Protein AF-A0A0C2C9P6-F1 (afdb_monomer_lite)

Foldseek 3Di:
DDDDDPDDPPDDPDDDDDDDKDFQEWEADPVVQWIWTWILPPQTKIFTARNVDRVRTDDIAPAHAEHNDRPWHKYWYWDQDPVRDIWIWIAYQQDDDDDRRQVHFRIAIFDDDPDPDPDDGRHFPADDPPDGRGHHDDPVVNVVD

Structure (mmCIF, N/CA/C/O backbone):
data_AF-A0A0C2C9P6-F1
#
_entry.id   AF-A0A0C2C9P6-F1
#
loop_
_atom_site.group_PDB
_atom_site.id
_atom_site.type_symbol
_atom_site.label_atom_id
_atom_site.label_alt_id
_atom_site.label_comp_id
_atom_site.label_asym_id
_atom_site.label_entity_id
_atom_site.label_seq_id
_atom_site.pdbx_PDB_ins_code
_atom_site.Cartn_x
_atom_site.Cartn_y
_atom_site.Cartn_z
_atom_site.occupancy
_atom_site.B_iso_or_equiv
_atom_site.auth_seq_id
_atom_site.auth_comp_id
_atom_site.auth_asym_id
_atom_site.auth_atom_id
_atom_site.pdbx_PDB_model_num
ATOM 1 N N . MET A 1 1 ? -4.631 11.640 -18.480 1.00 29.42 1 MET A N 1
ATOM 2 C CA . MET A 1 1 ? -4.920 12.678 -17.472 1.00 29.42 1 MET A CA 1
ATOM 3 C C . MET A 1 1 ? -3.783 12.638 -16.464 1.00 29.42 1 MET A C 1
ATOM 5 O O . MET A 1 1 ? -3.585 11.600 -15.850 1.00 29.42 1 MET A O 1
ATOM 9 N N . TYR A 1 2 ? -2.941 13.672 -16.423 1.00 30.27 2 TYR A N 1
ATOM 10 C CA . TYR A 1 2 ? -1.792 13.738 -15.516 1.00 30.27 2 TYR A CA 1
ATOM 11 C C . TYR A 1 2 ? -2.265 14.343 -14.193 1.00 30.27 2 TYR A C 1
ATOM 13 O O . TYR A 1 2 ? -2.716 15.485 -14.187 1.00 30.27 2 TYR A O 1
ATOM 21 N N . ALA A 1 3 ? -2.201 13.587 -13.098 1.00 37.06 3 ALA A N 1
ATOM 22 C CA . ALA A 1 3 ? -2.413 14.141 -11.767 1.00 37.06 3 ALA A CA 1
ATOM 23 C C . ALA A 1 3 ? -1.111 14.823 -11.319 1.00 37.06 3 ALA A C 1
ATOM 25 O O . ALA A 1 3 ? -0.087 14.166 -11.136 1.00 37.06 3 ALA A O 1
ATOM 26 N N . TYR A 1 4 ? -1.145 16.151 -11.216 1.00 34.56 4 TYR A N 1
ATOM 27 C CA . TYR A 1 4 ? -0.107 16.949 -10.571 1.00 34.56 4 TYR A CA 1
ATOM 28 C C . TYR A 1 4 ? -0.392 16.979 -9.069 1.00 34.56 4 TYR A C 1
ATOM 30 O O . TYR A 1 4 ? -1.418 17.511 -8.652 1.00 34.56 4 TYR A O 1
ATOM 38 N N . VAL A 1 5 ? 0.520 16.440 -8.262 1.00 45.22 5 VAL A N 1
ATOM 39 C CA . VAL A 1 5 ? 0.544 16.664 -6.812 1.00 45.22 5 VAL A CA 1
ATOM 40 C C . VAL A 1 5 ? 1.576 17.759 -6.553 1.00 45.22 5 VAL A C 1
ATOM 42 O O . VAL A 1 5 ? 2.770 17.569 -6.775 1.00 45.22 5 VAL A O 1
ATOM 45 N N . ALA A 1 6 ? 1.109 18.940 -6.154 1.00 36.53 6 ALA A N 1
ATOM 46 C CA . ALA A 1 6 ? 1.969 20.052 -5.775 1.00 36.53 6 ALA A CA 1
ATOM 47 C C . ALA A 1 6 ? 2.574 19.786 -4.387 1.00 36.53 6 ALA A C 1
ATOM 49 O O . ALA A 1 6 ? 1.834 19.580 -3.428 1.00 36.53 6 ALA A O 1
ATOM 50 N N . GLY A 1 7 ? 3.907 19.816 -4.272 1.00 38.25 7 GLY A N 1
ATOM 5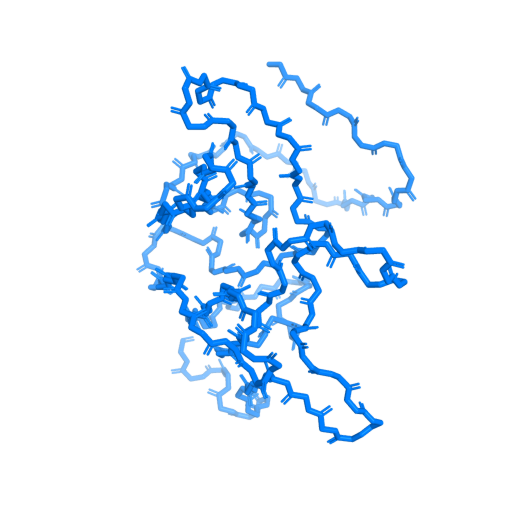1 C CA . GLY A 1 7 ? 4.575 19.987 -2.974 1.00 38.25 7 GLY A CA 1
ATOM 52 C C . GLY A 1 7 ? 5.742 19.059 -2.629 1.00 38.25 7 GLY A C 1
ATOM 53 O O . GLY A 1 7 ? 6.351 19.267 -1.585 1.00 38.25 7 GLY A O 1
ATOM 54 N N . ARG A 1 8 ? 6.116 18.079 -3.461 1.00 50.47 8 ARG A N 1
ATOM 55 C CA . ARG A 1 8 ? 7.363 17.314 -3.266 1.00 50.47 8 ARG A CA 1
ATOM 56 C C . ARG A 1 8 ? 8.334 17.544 -4.410 1.00 50.47 8 ARG A C 1
ATOM 58 O O . ARG A 1 8 ? 7.939 17.589 -5.571 1.00 50.47 8 ARG A O 1
ATOM 65 N N . ASN A 1 9 ? 9.611 17.711 -4.072 1.00 45.53 9 ASN A N 1
ATOM 66 C CA . ASN A 1 9 ? 10.696 17.857 -5.036 1.00 45.53 9 ASN A CA 1
ATOM 67 C C . ASN A 1 9 ? 10.997 16.488 -5.683 1.00 45.53 9 ASN A C 1
ATOM 69 O O . ASN A 1 9 ? 12.062 15.911 -5.485 1.00 45.53 9 ASN A O 1
ATOM 73 N N . ASP A 1 10 ? 10.034 15.954 -6.442 1.00 55.44 10 ASP A N 1
ATOM 74 C CA . ASP A 1 10 ? 10.075 14.663 -7.148 1.00 55.44 10 ASP A CA 1
ATOM 75 C C . ASP A 1 10 ? 10.927 14.743 -8.432 1.00 55.44 10 ASP A C 1
ATOM 77 O O . ASP A 1 10 ? 10.583 14.210 -9.497 1.00 55.44 10 ASP A O 1
ATOM 81 N N . SER A 1 11 ? 12.052 15.451 -8.338 1.00 59.16 11 SER A N 1
ATOM 82 C CA . SER A 1 11 ? 13.066 15.566 -9.376 1.00 59.16 11 SER A CA 1
ATOM 83 C C . SER A 1 11 ? 13.789 14.226 -9.506 1.00 59.16 11 SER A C 1
ATOM 85 O O . SER A 1 11 ? 14.809 13.971 -8.867 1.00 59.16 11 SER A O 1
ATOM 87 N N . CYS A 1 12 ? 13.255 13.345 -10.347 1.00 66.25 12 CYS A N 1
ATOM 88 C CA . CYS A 1 12 ? 13.989 12.176 -10.805 1.00 66.25 12 CYS A CA 1
ATOM 89 C C . CYS A 1 12 ? 14.900 12.603 -11.961 1.00 66.25 12 CYS A C 1
ATOM 91 O O . CYS A 1 12 ? 14.412 13.090 -12.978 1.00 66.25 12 CYS A O 1
ATOM 93 N N . THR A 1 13 ? 16.211 12.409 -11.815 1.00 77.94 13 THR A N 1
ATOM 94 C CA . THR A 1 13 ? 17.188 12.665 -12.888 1.00 77.94 13 THR A CA 1
ATOM 95 C C . THR A 1 13 ? 17.075 11.657 -14.036 1.00 77.94 13 THR A C 1
ATOM 97 O O . THR A 1 13 ? 17.586 11.906 -15.126 1.00 77.94 13 THR A O 1
ATOM 100 N N . ALA A 1 14 ? 16.393 10.529 -13.816 1.00 78.19 14 ALA A N 1
ATOM 101 C CA . ALA A 1 14 ? 16.131 9.530 -14.841 1.00 78.19 14 ALA A CA 1
ATOM 102 C C . ALA A 1 14 ? 14.945 9.930 -15.734 1.00 78.19 14 ALA A C 1
ATOM 104 O O . ALA A 1 14 ? 13.891 10.366 -15.259 1.00 78.19 14 ALA A O 1
ATOM 105 N N . ILE A 1 15 ? 15.100 9.715 -17.042 1.00 84.19 15 ILE A N 1
ATOM 106 C CA . ILE A 1 15 ? 14.040 9.933 -18.030 1.00 84.19 15 ILE A CA 1
ATOM 107 C C . ILE A 1 15 ? 12.917 8.916 -17.791 1.00 84.19 15 ILE A C 1
ATOM 109 O O . ILE A 1 15 ? 13.151 7.711 -17.687 1.00 84.19 15 ILE A O 1
ATOM 113 N N . ARG A 1 16 ? 11.674 9.401 -17.702 1.00 84.75 16 ARG A N 1
ATOM 114 C CA . ARG A 1 16 ? 10.493 8.547 -17.530 1.00 84.75 16 ARG A CA 1
ATOM 115 C C . ARG A 1 16 ? 10.048 7.992 -18.881 1.00 84.75 16 ARG A C 1
ATOM 117 O O . ARG A 1 16 ? 9.886 8.740 -19.842 1.00 84.75 16 ARG A O 1
ATOM 124 N N . HIS A 1 17 ? 9.767 6.696 -18.919 1.00 88.38 17 HIS A N 1
ATOM 125 C CA . HIS A 1 17 ? 9.186 6.018 -20.077 1.00 88.38 17 HIS A CA 1
ATOM 126 C C . HIS A 1 17 ? 7.762 5.558 -19.763 1.00 88.38 17 HIS A C 1
ATOM 128 O O . HIS A 1 17 ? 7.409 5.355 -18.601 1.00 88.38 17 HIS A O 1
ATOM 134 N N . LYS A 1 18 ? 6.931 5.391 -20.799 1.00 92.12 18 LYS A N 1
ATOM 135 C CA . LYS A 1 18 ? 5.613 4.766 -20.636 1.00 92.12 18 LYS A CA 1
ATOM 136 C C . LYS A 1 18 ? 5.811 3.308 -20.231 1.00 92.12 18 LYS A C 1
ATOM 138 O O . LYS A 1 18 ? 6.510 2.569 -20.917 1.00 92.12 18 LYS A O 1
ATOM 143 N N . THR A 1 19 ? 5.176 2.912 -19.140 1.00 92.12 19 THR A N 1
ATOM 144 C CA . THR A 1 19 ? 5.196 1.546 -18.619 1.00 92.12 19 THR A CA 1
ATOM 145 C C . THR A 1 19 ? 3.780 1.110 -18.266 1.00 92.12 19 THR A C 1
ATOM 147 O O . THR A 1 19 ? 2.894 1.940 -18.048 1.00 92.12 19 THR A O 1
ATOM 150 N N . ASN A 1 20 ? 3.557 -0.202 -18.241 1.00 95.06 20 ASN A N 1
ATOM 151 C CA . ASN A 1 20 ? 2.257 -0.761 -17.899 1.00 95.06 20 ASN A CA 1
ATOM 152 C C . ASN A 1 20 ? 1.961 -0.595 -16.404 1.00 95.06 20 ASN A C 1
ATOM 154 O O . ASN A 1 20 ? 2.851 -0.716 -15.558 1.00 95.06 20 ASN A O 1
ATOM 158 N N . SER A 1 21 ? 0.685 -0.367 -16.095 1.00 95.19 21 SER A N 1
ATOM 159 C CA . SER A 1 21 ? 0.168 -0.460 -14.733 1.00 95.19 21 SER A CA 1
ATOM 160 C C . SER A 1 21 ? -0.317 -1.872 -14.471 1.00 95.19 21 SER A C 1
ATOM 162 O O . SER A 1 21 ? -1.238 -2.342 -15.137 1.00 95.19 21 SER A O 1
ATOM 164 N N . HIS A 1 22 ? 0.290 -2.539 -13.499 1.00 97.38 22 HIS A N 1
ATOM 165 C CA . HIS A 1 22 ? -0.187 -3.819 -13.002 1.00 97.38 22 HIS A CA 1
ATOM 166 C C . HIS A 1 22 ? -0.964 -3.567 -11.713 1.00 97.38 22 HIS A C 1
ATOM 168 O O . HIS A 1 22 ? -0.426 -2.960 -10.786 1.00 97.38 22 HIS A O 1
ATOM 174 N N . ALA A 1 23 ? -2.219 -4.015 -11.650 1.00 96.62 23 ALA A N 1
ATOM 175 C CA . ALA A 1 23 ? -2.946 -4.096 -10.388 1.00 96.62 23 ALA A CA 1
ATOM 176 C C . ALA A 1 23 ? -2.272 -5.171 -9.529 1.00 96.62 23 ALA A C 1
ATOM 178 O O . ALA A 1 23 ? -2.146 -6.319 -9.951 1.00 96.62 23 ALA A O 1
ATOM 179 N N . LYS A 1 24 ? -1.774 -4.777 -8.359 1.00 97.81 24 LYS A N 1
ATOM 180 C CA . LYS A 1 24 ? -0.988 -5.648 -7.476 1.00 97.81 24 LYS A CA 1
ATOM 181 C C . LYS A 1 24 ? -1.805 -6.128 -6.289 1.00 97.81 24 LYS A C 1
ATOM 183 O O . LYS A 1 24 ? -1.571 -7.228 -5.809 1.00 9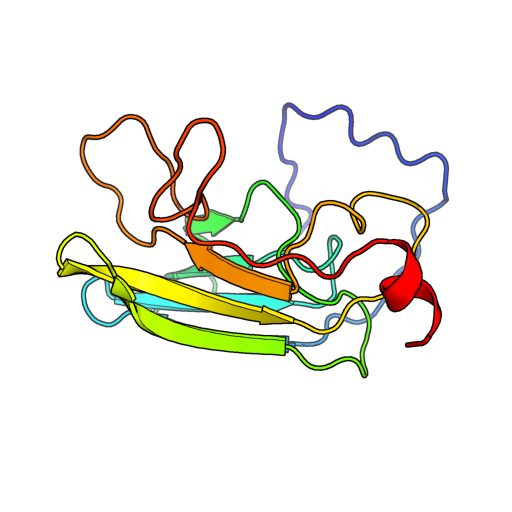7.81 24 LYS A O 1
ATOM 188 N N . ALA A 1 25 ? -2.739 -5.305 -5.820 1.00 97.56 25 ALA A N 1
ATOM 189 C CA . ALA A 1 25 ? -3.614 -5.649 -4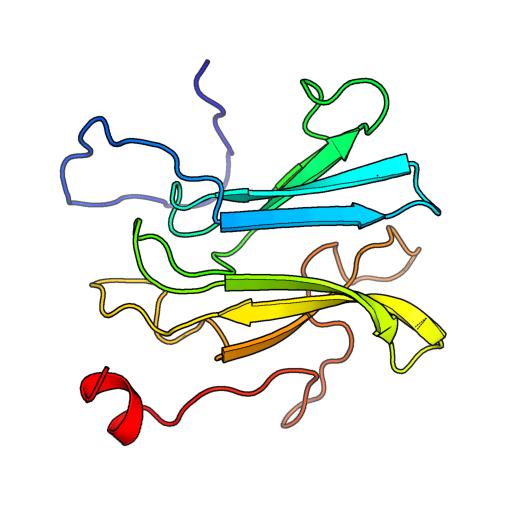.716 1.00 97.56 25 ALA A CA 1
ATOM 190 C C . ALA A 1 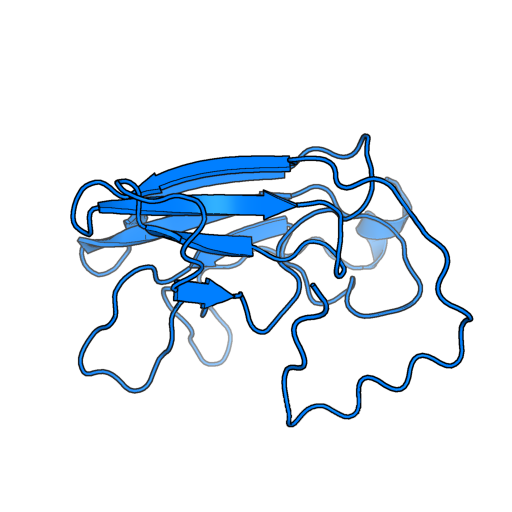25 ? -4.914 -4.836 -4.784 1.00 97.56 25 ALA A C 1
ATOM 192 O O . ALA A 1 25 ? -4.902 -3.670 -5.190 1.00 97.56 25 ALA A O 1
ATOM 193 N N . LEU A 1 26 ? -6.020 -5.465 -4.391 1.00 97.50 26 LEU A N 1
ATOM 194 C CA . LEU A 1 26 ? -7.352 -4.870 -4.326 1.00 97.50 26 LEU A CA 1
ATOM 195 C C . LEU A 1 26 ? -8.039 -5.345 -3.045 1.00 97.50 26 LEU A C 1
ATOM 197 O O . LEU A 1 26 ? -8.032 -6.540 -2.757 1.00 97.50 26 LEU A O 1
ATOM 201 N N . ALA A 1 27 ? -8.649 -4.427 -2.303 1.00 97.50 27 ALA A N 1
ATOM 202 C CA . ALA A 1 27 ? -9.480 -4.753 -1.147 1.00 97.50 27 ALA A CA 1
ATOM 203 C C . ALA A 1 27 ? -10.673 -3.802 -1.049 1.00 97.50 27 ALA A C 1
ATOM 205 O O . ALA A 1 27 ? -10.623 -2.669 -1.521 1.00 97.50 27 ALA A O 1
ATOM 206 N N . VAL A 1 28 ? -11.748 -4.267 -0.420 1.00 96.56 28 VAL A N 1
ATOM 207 C CA . VAL A 1 28 ? -12.933 -3.453 -0.137 1.00 96.56 28 VAL A CA 1
ATOM 208 C C . VAL A 1 28 ? -12.911 -3.071 1.335 1.00 96.56 28 VAL A C 1
ATOM 210 O O . VAL A 1 28 ? -12.785 -3.944 2.193 1.00 96.56 28 VAL A O 1
ATOM 213 N N . TYR A 1 29 ? -13.047 -1.777 1.614 1.00 94.19 29 TYR A N 1
ATOM 214 C CA . TYR A 1 29 ? -13.359 -1.275 2.943 1.00 94.19 29 TYR A CA 1
ATOM 215 C C . TYR A 1 29 ? -14.834 -0.867 2.971 1.00 94.19 29 TYR A C 1
ATOM 217 O O . TYR A 1 29 ? -15.234 0.204 2.516 1.00 94.19 29 TYR A O 1
ATOM 225 N N . ASP A 1 30 ? -15.656 -1.790 3.454 1.00 86.81 30 ASP A N 1
ATOM 226 C CA . ASP A 1 30 ? -17.114 -1.720 3.426 1.00 86.81 30 ASP A CA 1
ATOM 227 C C . ASP A 1 30 ? -17.675 -0.592 4.300 1.00 86.81 30 ASP A C 1
ATOM 229 O O . ASP A 1 30 ? -18.568 0.130 3.856 1.00 86.81 30 ASP A O 1
ATOM 233 N N . LYS A 1 31 ? -17.113 -0.375 5.498 1.00 85.31 31 LYS A N 1
ATOM 234 C CA . LYS A 1 31 ? -17.622 0.636 6.442 1.00 85.31 31 LYS A CA 1
ATOM 235 C C . LYS A 1 31 ? -17.605 2.065 5.893 1.00 85.31 31 LYS A C 1
ATOM 237 O O . LYS A 1 31 ? -18.421 2.872 6.326 1.00 85.31 31 LYS A O 1
ATOM 242 N N . SER A 1 32 ? -16.707 2.384 4.961 1.00 84.88 32 SER A N 1
ATOM 243 C CA . SER A 1 32 ? -16.612 3.707 4.324 1.00 84.88 32 SER A CA 1
ATOM 244 C C . SER A 1 32 ? -16.988 3.702 2.838 1.00 84.88 32 SER A C 1
ATOM 246 O O . SER A 1 32 ? -16.857 4.731 2.179 1.00 84.88 32 SER A O 1
ATOM 248 N N . SER A 1 33 ? -17.469 2.574 2.295 1.00 92.00 33 SER A N 1
ATOM 249 C CA . SER A 1 33 ? -17.749 2.410 0.857 1.00 92.00 33 SER A CA 1
ATOM 250 C C . SER A 1 33 ? -16.546 2.761 -0.031 1.00 92.00 33 SER A C 1
ATOM 252 O O . SER A 1 33 ? -16.677 3.450 -1.048 1.00 92.00 33 SER A O 1
ATOM 254 N N . GLN A 1 34 ? -15.360 2.280 0.353 1.00 94.81 34 GLN A N 1
ATOM 255 C CA . GLN A 1 34 ? -14.106 2.543 -0.350 1.00 94.81 34 GLN A CA 1
ATOM 256 C C . GLN A 1 34 ? -13.524 1.283 -0.997 1.00 94.81 34 GLN A C 1
ATOM 258 O O . GLN A 1 34 ? -13.510 0.194 -0.420 1.00 94.81 34 GLN A O 1
ATOM 263 N N . LEU A 1 35 ? -12.991 1.454 -2.205 1.00 96.94 35 LEU A N 1
ATOM 264 C CA . LEU A 1 35 ? -12.120 0.495 -2.874 1.00 96.94 35 LEU A CA 1
ATOM 265 C C . LEU A 1 35 ? -10.664 0.894 -2.628 1.00 96.94 35 LEU A C 1
ATOM 267 O O . LEU A 1 35 ? -10.264 2.017 -2.928 1.00 96.94 35 LEU A O 1
ATOM 271 N N . ILE A 1 36 ? -9.865 -0.043 -2.135 1.00 97.56 36 ILE A N 1
ATOM 272 C CA . ILE A 1 36 ? -8.420 0.099 -1.979 1.00 97.56 36 ILE A CA 1
ATOM 273 C C . ILE A 1 36 ? -7.762 -0.521 -3.209 1.00 97.56 36 ILE A C 1
ATOM 275 O O . ILE A 1 36 ? -7.912 -1.716 -3.455 1.00 97.56 36 ILE A O 1
ATOM 279 N N . GLU A 1 37 ? -7.026 0.280 -3.975 1.00 97.50 37 GLU A N 1
ATOM 280 C CA . GLU A 1 37 ? -6.293 -0.152 -5.168 1.00 97.50 37 GLU A CA 1
ATOM 281 C C . GLU A 1 37 ? -4.804 0.132 -5.006 1.00 97.50 37 GLU A C 1
ATOM 283 O O . GLU A 1 37 ? -4.418 1.282 -4.827 1.00 97.50 37 GLU A O 1
ATOM 288 N N . CYS A 1 38 ? -3.958 -0.885 -5.167 1.00 97.62 38 CYS A N 1
ATOM 289 C CA . CYS A 1 38 ? -2.510 -0.719 -5.232 1.00 97.62 38 CYS A CA 1
ATOM 290 C C . CYS A 1 38 ? -1.970 -1.165 -6.594 1.00 97.62 38 CYS A C 1
ATOM 292 O O . CYS A 1 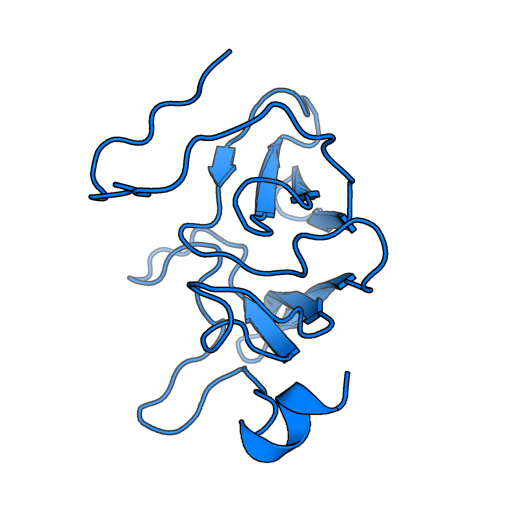38 ? -2.305 -2.245 -7.093 1.00 97.62 38 CYS A O 1
ATOM 294 N N . THR A 1 39 ? -1.101 -0.347 -7.191 1.00 96.94 39 THR A N 1
ATOM 295 C CA . THR A 1 39 ? -0.577 -0.574 -8.550 1.00 96.94 39 THR A CA 1
ATOM 296 C C . THR A 1 39 ? 0.942 -0.556 -8.587 1.00 96.94 39 THR A C 1
ATOM 298 O O . TH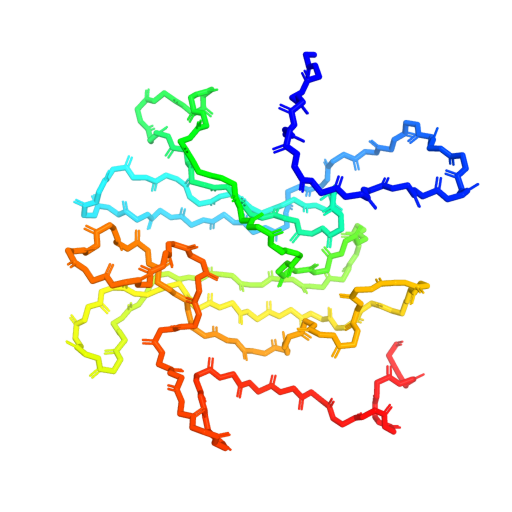R A 1 39 ? 1.557 0.131 -7.781 1.00 96.94 39 THR A O 1
ATOM 301 N N . SER A 1 40 ? 1.549 -1.215 -9.576 1.00 94.56 40 SER A N 1
ATOM 302 C CA . SER A 1 40 ? 3.006 -1.207 -9.776 1.00 94.56 40 SER A CA 1
ATOM 303 C C . SER A 1 40 ? 3.577 0.172 -10.144 1.00 94.56 40 SER A C 1
ATOM 305 O O . SER A 1 40 ? 4.762 0.438 -9.936 1.00 94.56 40 SER A O 1
ATOM 307 N N . LEU A 1 41 ? 2.760 1.073 -10.702 1.00 91.88 41 LEU A N 1
ATOM 308 C CA . LEU A 1 41 ? 3.198 2.422 -11.057 1.00 91.88 41 LEU A CA 1
ATOM 309 C C . LEU A 1 41 ? 3.440 3.296 -9.827 1.00 91.88 41 LEU A C 1
ATOM 311 O O . LEU A 1 41 ? 3.011 3.003 -8.712 1.00 91.88 41 LEU A O 1
ATOM 315 N N . PHE A 1 42 ? 4.150 4.401 -10.060 1.00 88.69 42 PHE A N 1
ATOM 316 C CA . PHE A 1 42 ? 4.470 5.393 -9.031 1.00 88.69 42 PHE A CA 1
ATOM 317 C C . PHE A 1 42 ? 5.144 4.772 -7.807 1.00 88.69 42 PHE A C 1
ATOM 319 O O . PHE A 1 42 ? 4.885 5.165 -6.678 1.00 88.69 42 PHE A O 1
ATOM 326 N N . GLN A 1 43 ? 6.040 3.812 -8.065 1.00 89.50 43 GLN A N 1
ATOM 327 C CA . GLN A 1 43 ? 6.814 3.091 -7.056 1.00 89.50 43 GLN A CA 1
ATOM 328 C C . GLN A 1 43 ? 5.990 2.146 -6.168 1.00 89.50 43 GLN A C 1
ATOM 330 O O . GLN A 1 43 ? 6.532 1.710 -5.160 1.00 89.50 43 GLN A O 1
ATOM 335 N N . GLY A 1 44 ? 4.758 1.779 -6.543 1.00 93.38 44 GLY A N 1
ATOM 336 C CA . GLY A 1 44 ? 3.932 0.879 -5.734 1.00 93.38 44 GLY A CA 1
ATOM 337 C C . GLY A 1 44 ? 2.943 1.607 -4.826 1.00 93.38 44 GLY A C 1
ATOM 338 O O . GLY A 1 44 ? 2.811 1.246 -3.657 1.00 93.38 44 GLY A O 1
ATOM 339 N N . ARG A 1 45 ? 2.314 2.686 -5.311 1.00 94.12 45 ARG A N 1
ATOM 340 C CA . ARG A 1 45 ? 1.348 3.476 -4.526 1.00 94.12 45 ARG A CA 1
ATOM 341 C C . ARG A 1 45 ? -0.028 2.826 -4.474 1.00 94.12 45 ARG A C 1
ATOM 343 O O . ARG A 1 45 ? -0.443 2.145 -5.420 1.00 94.12 45 ARG A O 1
ATOM 350 N N . CYS A 1 46 ? -0.733 3.114 -3.384 1.00 96.31 46 CYS A N 1
ATOM 351 C CA . CYS A 1 46 ? -2.115 2.715 -3.165 1.00 96.31 46 CYS A CA 1
ATOM 352 C C . CYS A 1 46 ? -3.053 3.924 -3.196 1.00 96.31 46 CYS A C 1
ATOM 354 O O . CYS A 1 46 ? -2.641 5.061 -2.972 1.00 96.31 46 CYS A O 1
ATOM 356 N N . ARG A 1 47 ? -4.325 3.680 -3.501 1.00 96.25 47 ARG A N 1
ATOM 357 C CA . ARG A 1 47 ? -5.378 4.687 -3.614 1.00 96.25 47 ARG A CA 1
ATOM 358 C C . ARG A 1 47 ? -6.642 4.199 -2.930 1.00 96.25 47 ARG A C 1
ATOM 360 O O . ARG A 1 47 ? -6.999 3.031 -3.073 1.00 96.25 47 ARG A O 1
ATOM 367 N N . LEU A 1 48 ? -7.325 5.109 -2.245 1.00 95.88 48 LEU A N 1
ATOM 368 C CA . LEU A 1 48 ? -8.722 4.948 -1.865 1.00 95.88 48 LEU A CA 1
ATOM 369 C C . LEU A 1 48 ? -9.584 5.559 -2.964 1.00 95.88 48 LEU A C 1
ATOM 371 O O . LEU A 1 48 ? -9.399 6.714 -3.356 1.00 95.88 48 LEU A O 1
ATOM 375 N N . ARG A 1 49 ? -10.517 4.766 -3.473 1.00 95.69 49 ARG A N 1
ATOM 376 C CA . ARG A 1 49 ? -11.491 5.154 -4.490 1.00 95.69 49 ARG A CA 1
ATOM 377 C C . ARG A 1 49 ? -12.890 4.995 -3.935 1.00 95.69 49 ARG A C 1
ATOM 379 O O . ARG A 1 49 ? -13.128 4.131 -3.093 1.00 95.69 49 ARG A O 1
ATOM 386 N N . ASN A 1 50 ? -13.827 5.771 -4.456 1.00 94.12 50 ASN A N 1
ATOM 387 C CA . ASN A 1 50 ? -15.234 5.554 -4.158 1.00 94.12 50 ASN A CA 1
ATOM 388 C C . ASN A 1 50 ? -15.688 4.202 -4.745 1.00 94.12 50 ASN A C 1
ATOM 390 O O . ASN A 1 50 ? -15.506 3.949 -5.936 1.00 94.12 50 ASN A O 1
ATOM 394 N N . LEU A 1 51 ? -16.284 3.324 -3.935 1.00 95.00 51 LEU A N 1
ATOM 395 C CA . LEU A 1 51 ? -16.721 1.999 -4.393 1.00 95.00 51 LEU A CA 1
ATOM 396 C C . LEU A 1 51 ? -17.904 2.069 -5.376 1.00 95.00 51 LEU A C 1
ATOM 398 O O . LEU A 1 51 ? -18.033 1.212 -6.247 1.00 95.00 51 LEU A O 1
ATOM 402 N N . HIS A 1 52 ? -18.745 3.101 -5.276 1.00 95.69 52 HIS A N 1
ATOM 403 C CA . HIS A 1 52 ? -19.870 3.342 -6.185 1.00 95.69 52 HIS A CA 1
ATOM 404 C C . HIS A 1 52 ? -19.459 4.076 -7.467 1.00 95.69 52 HIS A C 1
ATOM 406 O O . HIS A 1 52 ? -20.175 4.022 -8.466 1.00 95.69 52 HIS A O 1
ATOM 412 N N . ASN A 1 53 ? -18.306 4.746 -7.461 1.00 95.75 53 ASN A N 1
ATOM 413 C CA . ASN A 1 53 ? -17.724 5.381 -8.636 1.00 95.75 53 ASN A CA 1
ATOM 414 C C . ASN A 1 53 ? -16.200 5.232 -8.612 1.00 95.75 53 ASN A C 1
ATOM 416 O O . ASN A 1 53 ? -15.482 6.137 -8.201 1.00 95.75 53 ASN A O 1
ATOM 420 N N . ILE A 1 54 ? -15.693 4.102 -9.105 1.00 95.12 54 ILE A N 1
ATOM 421 C CA . ILE A 1 54 ? -14.259 3.769 -9.033 1.00 95.12 54 ILE A CA 1
ATOM 422 C C . ILE A 1 54 ? -13.350 4.735 -9.812 1.00 95.12 54 ILE A C 1
ATOM 424 O O . ILE A 1 54 ? -12.129 4.689 -9.662 1.00 95.12 54 ILE A O 1
ATOM 428 N N . SER A 1 55 ? -13.920 5.605 -10.652 1.00 96.12 55 SER A N 1
ATOM 429 C CA . SER A 1 55 ? -13.163 6.663 -11.331 1.00 96.12 55 SER A CA 1
ATOM 430 C C . SER A 1 55 ? -12.814 7.829 -10.400 1.00 96.12 55 SER A C 1
ATOM 432 O O . SER A 1 55 ? -11.867 8.559 -10.685 1.00 96.12 55 SER A O 1
ATOM 434 N N . ASP A 1 56 ? -13.534 7.980 -9.288 1.00 95.00 56 ASP A N 1
ATOM 435 C CA . ASP A 1 56 ? -13.282 8.977 -8.250 1.00 95.00 56 ASP A CA 1
ATOM 436 C C . ASP A 1 56 ? -12.180 8.490 -7.294 1.00 95.00 56 ASP A C 1
ATOM 438 O O . ASP A 1 56 ? -12.373 7.554 -6.510 1.00 95.00 56 ASP A O 1
ATOM 442 N N . VAL A 1 57 ? -10.996 9.102 -7.398 1.00 93.56 57 VAL A N 1
ATOM 443 C CA . VAL A 1 57 ? -9.863 8.868 -6.493 1.00 93.56 57 VAL A CA 1
ATOM 444 C C . VAL A 1 57 ? -9.957 9.867 -5.351 1.00 93.56 57 VAL A C 1
ATOM 446 O O . VAL A 1 57 ? -9.795 11.065 -5.565 1.00 93.56 57 VAL A O 1
ATOM 449 N N . GLN A 1 58 ? -10.160 9.363 -4.139 1.00 92.06 58 GLN A N 1
ATOM 450 C CA . GLN A 1 58 ? -10.341 10.191 -2.951 1.00 92.06 58 GLN A CA 1
ATOM 451 C C . GLN A 1 58 ? -9.002 10.517 -2.289 1.00 92.06 58 GLN A C 1
ATOM 453 O O . GLN A 1 58 ? -8.731 11.668 -1.963 1.00 92.06 58 GLN A O 1
ATOM 458 N N . ILE A 1 59 ? -8.154 9.499 -2.103 1.00 93.25 59 ILE A N 1
ATOM 459 C CA . ILE A 1 59 ? -6.863 9.621 -1.412 1.00 93.25 59 ILE A CA 1
ATOM 460 C C . ILE A 1 59 ? -5.825 8.771 -2.142 1.00 93.25 59 ILE A C 1
ATOM 462 O O . ILE A 1 59 ? -6.105 7.639 -2.529 1.00 93.25 59 ILE A O 1
ATOM 466 N N . GLU A 1 60 ? -4.613 9.296 -2.307 1.00 93.50 60 GLU A N 1
ATOM 467 C CA . GLU A 1 60 ? -3.442 8.540 -2.760 1.00 93.50 60 GLU A CA 1
ATOM 468 C C . GLU A 1 60 ? -2.423 8.461 -1.621 1.00 93.50 60 GLU A C 1
ATOM 470 O O . GLU A 1 60 ? -2.192 9.450 -0.922 1.00 93.50 60 GLU A O 1
ATOM 475 N N . SER A 1 61 ? -1.810 7.290 -1.434 1.00 92.69 61 SER A N 1
ATOM 476 C CA . SER A 1 61 ? -0.784 7.101 -0.415 1.00 92.69 61 SER A CA 1
ATOM 477 C C . SER A 1 61 ? 0.367 8.082 -0.647 1.00 92.69 61 SER A C 1
ATOM 479 O O . SER A 1 61 ? 0.831 8.207 -1.784 1.00 92.69 61 SER A O 1
ATOM 481 N N . PRO A 1 62 ? 0.854 8.790 0.390 1.00 87.50 62 PRO A N 1
ATOM 482 C CA . PRO A 1 62 ? 1.924 9.772 0.231 1.00 87.50 62 PRO A CA 1
ATOM 483 C C . PRO A 1 62 ? 3.267 9.109 -0.083 1.00 87.50 62 PRO A C 1
ATOM 485 O O . PRO A 1 62 ? 4.089 9.717 -0.772 1.00 87.50 62 PRO A O 1
ATOM 488 N N . GLU A 1 63 ? 3.452 7.861 0.351 1.00 88.38 63 GLU A N 1
ATOM 489 C CA . GLU A 1 63 ? 4.641 7.048 0.116 1.00 88.38 63 GLU A CA 1
ATOM 490 C C . GLU A 1 63 ? 4.336 5.774 -0.692 1.00 88.38 63 GLU A C 1
ATOM 492 O O . GLU A 1 63 ? 3.181 5.329 -0.761 1.00 88.38 63 GLU A O 1
ATOM 497 N N . PRO A 1 64 ? 5.366 5.181 -1.321 1.00 91.06 64 PRO A N 1
ATOM 498 C CA . PRO A 1 64 ? 5.331 3.816 -1.838 1.00 91.06 64 PRO A CA 1
ATOM 499 C C . PRO A 1 64 ? 4.956 2.796 -0.758 1.00 91.06 64 PRO A C 1
ATOM 501 O O . PRO A 1 64 ? 5.449 2.879 0.361 1.00 91.06 64 PRO A O 1
ATOM 504 N N . MET A 1 65 ? 4.127 1.810 -1.101 1.00 92.38 65 MET A N 1
ATOM 505 C CA . MET A 1 65 ? 3.626 0.826 -0.131 1.00 92.38 65 MET A CA 1
ATOM 506 C C . MET A 1 65 ? 3.897 -0.624 -0.520 1.00 92.38 65 MET A C 1
ATOM 508 O O . MET A 1 65 ? 3.971 -1.489 0.347 1.00 92.38 65 MET A O 1
ATOM 512 N N . ILE A 1 66 ? 4.011 -0.907 -1.816 1.00 95.19 66 ILE A N 1
ATOM 513 C CA . ILE A 1 66 ? 4.111 -2.274 -2.331 1.00 95.19 66 ILE A CA 1
ATOM 514 C C . ILE A 1 66 ? 5.172 -2.403 -3.429 1.00 95.19 66 ILE A C 1
ATOM 516 O O . ILE A 1 66 ? 5.728 -1.420 -3.919 1.00 95.19 66 ILE A O 1
ATOM 520 N N . ALA A 1 67 ? 5.433 -3.638 -3.848 1.00 94.38 67 ALA A N 1
ATOM 521 C CA . ALA A 1 67 ? 6.297 -3.962 -4.969 1.00 94.38 67 ALA A CA 1
ATOM 522 C C . ALA A 1 67 ? 5.832 -3.279 -6.266 1.00 94.38 67 ALA A C 1
ATOM 524 O O . ALA A 1 67 ? 4.655 -3.312 -6.634 1.00 94.38 67 ALA A O 1
ATOM 525 N N . ASN A 1 68 ? 6.785 -2.691 -6.988 1.00 92.50 68 ASN A N 1
ATOM 526 C CA . ASN A 1 68 ? 6.525 -1.846 -8.156 1.00 92.50 68 ASN A CA 1
ATOM 527 C C . ASN A 1 68 ? 6.825 -2.516 -9.507 1.00 92.50 68 ASN A C 1
ATOM 529 O O . ASN A 1 68 ? 6.834 -1.847 -10.541 1.00 92.50 68 ASN A O 1
ATOM 533 N N . ASP A 1 69 ? 7.146 -3.802 -9.506 1.00 92.25 69 ASP A N 1
ATOM 534 C CA . ASP A 1 69 ? 7.350 -4.587 -10.717 1.00 92.25 69 ASP A CA 1
ATOM 535 C C . ASP A 1 69 ? 6.072 -5.364 -11.077 1.00 92.25 69 ASP A C 1
ATOM 537 O O . ASP A 1 69 ? 5.052 -5.285 -10.386 1.00 92.25 69 ASP A O 1
ATOM 541 N N . ALA A 1 70 ? 6.107 -6.129 -12.165 1.00 94.12 70 ALA A N 1
ATOM 542 C CA . ALA A 1 70 ? 4.980 -6.972 -12.547 1.00 94.12 70 ALA A CA 1
ATOM 543 C C . ALA A 1 70 ? 4.870 -8.237 -11.672 1.00 94.12 70 ALA A C 1
ATOM 545 O O . ALA A 1 70 ? 3.774 -8.570 -11.223 1.00 94.12 70 ALA A O 1
ATOM 546 N N . GLY A 1 71 ? 5.990 -8.918 -11.400 1.00 94.06 71 GLY A N 1
ATOM 547 C CA . GLY A 1 71 ? 5.998 -10.296 -10.891 1.00 94.06 71 GLY A CA 1
ATOM 548 C C . GLY A 1 71 ? 6.050 -10.470 -9.371 1.00 94.06 71 GLY A C 1
ATOM 549 O O . GLY A 1 71 ? 5.594 -11.495 -8.875 1.00 94.06 71 GLY A O 1
ATOM 550 N N . SER A 1 72 ? 6.565 -9.500 -8.616 1.00 95.06 72 SER A N 1
ATOM 551 C CA . SER A 1 72 ? 6.754 -9.657 -7.171 1.00 95.06 72 SER A CA 1
ATOM 552 C C . SER A 1 72 ? 5.429 -9.595 -6.417 1.00 95.06 72 SER A C 1
ATOM 554 O O . SER A 1 72 ? 4.557 -8.790 -6.739 1.00 95.06 72 SER A O 1
ATOM 556 N N . SER A 1 73 ? 5.249 -10.435 -5.402 1.00 96.06 73 SER A N 1
ATOM 557 C CA . SER A 1 73 ? 3.952 -10.551 -4.730 1.00 96.06 73 SER A CA 1
ATOM 558 C C . SER A 1 73 ? 3.640 -9.352 -3.826 1.00 96.06 73 SER A C 1
ATOM 560 O O . SER A 1 73 ? 4.536 -8.770 -3.205 1.00 96.06 73 SER A O 1
ATOM 562 N N . ALA A 1 74 ? 2.354 -9.011 -3.745 1.00 97.38 74 ALA A N 1
ATOM 563 C CA . ALA A 1 74 ? 1.791 -8.078 -2.779 1.00 97.38 74 ALA A CA 1
ATOM 564 C C . ALA A 1 74 ? 0.424 -8.605 -2.325 1.00 97.38 74 ALA A C 1
ATOM 566 O O . ALA A 1 74 ? -0.334 -9.152 -3.124 1.00 97.38 74 ALA A O 1
ATOM 567 N N . VAL A 1 75 ? 0.122 -8.451 -1.042 1.00 98.06 75 VAL A N 1
ATOM 568 C CA . VAL A 1 75 ? -1.125 -8.891 -0.417 1.00 98.06 75 VAL A CA 1
ATOM 569 C C . VAL A 1 75 ? -1.649 -7.744 0.426 1.00 98.06 75 VAL A C 1
ATOM 571 O O . VAL A 1 75 ? -0.896 -7.148 1.196 1.00 98.06 75 VAL A O 1
ATOM 574 N N . VAL A 1 76 ? -2.939 -7.443 0.293 1.00 98.06 76 VAL A N 1
ATOM 575 C CA . VAL A 1 76 ? -3.614 -6.472 1.154 1.00 98.06 76 VAL A CA 1
ATOM 576 C C . VAL A 1 76 ? -4.949 -7.022 1.625 1.00 98.06 76 VAL A C 1
ATOM 578 O O . VAL A 1 76 ? -5.641 -7.702 0.869 1.00 98.06 76 VAL A O 1
ATOM 581 N N . PHE A 1 77 ? -5.316 -6.729 2.868 1.00 97.62 77 PHE A N 1
ATOM 582 C CA . PHE A 1 77 ? -6.646 -7.022 3.392 1.00 97.62 77 PHE A CA 1
ATOM 583 C C . PHE A 1 77 ? -7.021 -6.045 4.505 1.00 97.62 77 PHE A C 1
ATOM 585 O O . PHE A 1 77 ? -6.158 -5.488 5.185 1.00 97.62 77 PHE A O 1
ATOM 592 N N . VAL A 1 78 ? -8.324 -5.846 4.690 1.00 97.00 78 VAL A N 1
ATOM 593 C CA . VAL A 1 78 ? -8.864 -5.040 5.787 1.00 97.00 78 VAL A CA 1
ATOM 594 C C . VAL A 1 78 ? -9.118 -5.951 6.982 1.00 97.00 78 VAL A C 1
ATOM 596 O O . VAL A 1 78 ? -9.727 -7.011 6.843 1.00 97.00 78 VAL A O 1
ATOM 599 N N . GLY A 1 79 ? -8.648 -5.546 8.157 1.00 95.19 79 GLY A N 1
ATOM 600 C CA . GLY A 1 79 ? -8.844 -6.283 9.402 1.00 95.19 79 GLY A CA 1
ATOM 601 C C . GLY A 1 79 ? -8.945 -5.352 10.603 1.00 95.19 79 GLY A C 1
ATOM 602 O O . GLY A 1 79 ? -8.828 -4.136 10.471 1.00 95.19 79 GLY A O 1
ATOM 603 N N . MET A 1 80 ? -9.180 -5.917 11.787 1.00 94.19 80 MET A N 1
ATOM 604 C CA . MET A 1 80 ? -9.245 -5.132 13.021 1.00 94.19 80 MET A CA 1
ATOM 605 C C . MET A 1 80 ? -7.847 -4.870 13.573 1.00 94.19 80 MET A C 1
ATOM 607 O O . MET A 1 80 ? -7.104 -5.814 13.826 1.00 94.19 80 MET A O 1
ATOM 611 N N . GLY A 1 81 ? -7.513 -3.595 13.768 1.00 90.88 81 GLY A N 1
ATOM 612 C CA . GLY A 1 81 ? -6.229 -3.155 14.299 1.00 90.88 81 GLY A CA 1
ATOM 613 C C . GLY A 1 81 ? -6.173 -3.092 15.832 1.00 90.88 81 GLY A C 1
ATOM 614 O O . GLY A 1 81 ? -7.159 -3.386 16.516 1.00 90.88 81 GLY A O 1
ATOM 615 N N . PRO A 1 82 ? -5.026 -2.661 16.394 1.00 83.50 82 PRO A N 1
ATOM 616 C CA . PRO A 1 82 ? -4.778 -2.636 17.841 1.00 83.50 82 PRO A CA 1
ATOM 617 C C . PRO A 1 82 ? -5.780 -1.798 18.650 1.00 83.50 82 PRO A C 1
ATOM 619 O O . PRO A 1 82 ? -6.144 -2.171 19.762 1.00 83.50 82 PRO A O 1
ATOM 622 N N . SER A 1 83 ? -6.280 -0.700 18.078 1.00 85.31 83 SER A N 1
ATOM 623 C CA . SER A 1 83 ? -7.292 0.175 18.687 1.00 85.31 83 SER A CA 1
ATOM 624 C C . SER A 1 83 ? -8.735 -0.306 18.482 1.00 85.31 83 SER A C 1
ATOM 626 O O . SER A 1 83 ? -9.665 0.425 18.804 1.00 85.31 83 SER A O 1
ATOM 628 N N . ARG A 1 84 ? -8.939 -1.518 17.940 1.00 87.94 84 ARG A N 1
ATOM 629 C CA . ARG A 1 84 ? -10.233 -2.039 17.447 1.00 87.94 84 ARG A CA 1
ATOM 630 C C . ARG A 1 84 ? -10.843 -1.244 16.287 1.00 87.94 84 ARG A C 1
ATOM 632 O O . ARG A 1 84 ? -11.988 -1.494 15.918 1.00 87.94 84 ARG A O 1
ATOM 639 N N . GLU A 1 85 ? -10.066 -0.362 15.666 1.00 89.12 85 GLU A N 1
ATOM 640 C CA . GLU A 1 85 ? -10.439 0.306 14.420 1.00 89.12 85 GLU A CA 1
ATOM 641 C C . GLU A 1 85 ? -9.999 -0.509 13.195 1.00 89.12 85 GLU A C 1
ATOM 643 O O . GLU A 1 85 ? -8.999 -1.234 13.270 1.00 89.12 85 GLU A O 1
ATOM 648 N N . PRO A 1 86 ? -10.728 -0.451 12.065 1.00 93.12 86 PRO A N 1
ATOM 649 C CA . PRO A 1 86 ? -10.313 -1.119 10.838 1.00 93.12 86 PRO A CA 1
ATOM 650 C C . PRO A 1 86 ? -9.001 -0.544 10.301 1.00 93.12 86 PRO A C 1
ATOM 652 O O . PRO A 1 86 ? -8.837 0.669 10.174 1.00 93.12 86 PRO A O 1
ATOM 655 N N . VAL A 1 87 ? -8.080 -1.432 9.942 1.00 95.31 87 VAL A N 1
ATOM 656 C CA . VAL A 1 87 ? -6.773 -1.096 9.373 1.00 95.31 87 VAL A CA 1
ATOM 657 C C . VAL A 1 87 ? -6.524 -1.910 8.111 1.00 95.31 87 VAL A C 1
ATOM 659 O O . VAL A 1 87 ? -7.079 -2.995 7.921 1.00 95.31 87 VAL A O 1
ATOM 662 N N . LEU A 1 88 ? -5.666 -1.382 7.247 1.00 96.81 88 LEU A N 1
ATOM 663 C CA . LEU A 1 88 ? -5.160 -2.072 6.074 1.00 96.81 88 LEU A CA 1
ATOM 664 C C . LEU A 1 88 ? -3.890 -2.826 6.442 1.00 96.81 88 LEU A C 1
ATOM 666 O O . LEU A 1 88 ? -2.862 -2.205 6.701 1.00 96.81 88 LEU A O 1
ATOM 670 N N . TYR A 1 89 ? -3.941 -4.151 6.422 1.00 97.75 89 TYR A N 1
ATOM 671 C CA . TYR A 1 89 ? -2.741 -4.974 6.470 1.00 97.75 89 TYR A CA 1
ATOM 672 C C . TYR A 1 89 ? -2.142 -5.075 5.073 1.00 97.75 89 TYR A C 1
ATOM 674 O O . TYR A 1 89 ? -2.851 -5.373 4.111 1.00 97.75 89 TYR A O 1
ATOM 682 N N . VAL A 1 90 ? -0.839 -4.837 4.971 1.00 98.12 90 VAL A N 1
ATOM 683 C CA . VAL A 1 90 ? -0.074 -4.883 3.725 1.00 98.12 90 VAL A CA 1
ATOM 684 C C . VAL A 1 90 ? 1.105 -5.819 3.919 1.00 98.12 90 VAL A C 1
ATOM 686 O O . VAL A 1 90 ? 1.864 -5.671 4.873 1.00 98.12 90 VAL A O 1
ATOM 689 N N . GLY A 1 91 ? 1.263 -6.771 3.007 1.00 97.69 91 GLY A N 1
ATOM 690 C CA . GLY A 1 91 ? 2.454 -7.597 2.866 1.00 97.69 91 GLY A CA 1
ATOM 691 C C . GLY A 1 91 ? 3.013 -7.443 1.459 1.00 97.69 91 GLY A C 1
ATOM 692 O O . GLY A 1 91 ? 2.260 -7.497 0.488 1.00 97.69 91 GLY A O 1
ATOM 693 N N . THR A 1 92 ? 4.319 -7.246 1.316 1.00 96.25 92 THR A N 1
ATOM 694 C CA . THR A 1 92 ? 4.937 -7.066 -0.000 1.00 96.25 92 THR A CA 1
ATOM 695 C C . THR A 1 92 ? 6.319 -7.687 -0.079 1.00 96.25 92 THR A C 1
ATOM 697 O O . THR A 1 92 ? 7.089 -7.697 0.879 1.00 96.25 92 THR A O 1
ATOM 700 N N . THR A 1 93 ? 6.655 -8.178 -1.268 1.00 93.81 93 THR A N 1
ATOM 701 C CA . THR A 1 93 ? 8.015 -8.622 -1.580 1.00 93.81 93 THR A CA 1
ATOM 702 C C . THR A 1 93 ? 8.921 -7.402 -1.749 1.00 93.81 93 THR A C 1
ATOM 704 O O . THR A 1 93 ? 8.511 -6.388 -2.323 1.00 93.81 93 THR A O 1
ATOM 707 N N . PHE A 1 94 ? 10.159 -7.498 -1.264 1.00 90.81 94 PHE A N 1
ATOM 708 C CA . PHE A 1 94 ? 11.178 -6.484 -1.511 1.00 90.81 94 PHE A CA 1
ATOM 709 C C . PHE A 1 94 ? 11.598 -6.507 -2.986 1.00 90.81 94 PHE A C 1
ATOM 711 O O . PHE A 1 94 ? 11.913 -7.563 -3.525 1.00 90.81 94 PHE A O 1
ATOM 718 N N . VAL A 1 95 ? 11.644 -5.336 -3.622 1.00 87.44 95 VAL A N 1
ATOM 719 C CA . VAL A 1 95 ? 12.149 -5.177 -4.992 1.00 87.44 95 VAL A CA 1
ATOM 720 C C . VAL A 1 95 ? 13.363 -4.263 -4.951 1.00 87.44 95 VAL A C 1
ATOM 722 O O . VAL A 1 95 ? 13.258 -3.098 -4.561 1.00 87.44 95 VAL A O 1
ATOM 725 N N . LYS A 1 96 ? 14.523 -4.768 -5.373 1.00 82.75 96 LYS A N 1
ATOM 726 C CA . LYS A 1 96 ? 15.754 -3.974 -5.425 1.00 82.75 96 LYS A CA 1
ATOM 727 C C . LYS A 1 96 ? 15.595 -2.815 -6.414 1.00 82.75 96 LYS A C 1
ATOM 729 O O . LYS A 1 96 ? 15.219 -3.012 -7.566 1.00 82.75 96 LYS A O 1
ATOM 734 N N . GLY A 1 97 ? 15.917 -1.598 -5.982 1.00 73.62 97 GLY A N 1
ATOM 735 C CA . GLY A 1 97 ? 15.774 -0.409 -6.818 1.00 73.62 97 GLY A CA 1
ATOM 736 C C . GLY A 1 97 ? 16.542 0.798 -6.281 1.00 73.62 97 GLY A C 1
ATOM 737 O O . GLY A 1 97 ? 16.974 0.784 -5.130 1.00 73.62 97 GLY A O 1
ATOM 738 N N . PRO A 1 98 ? 16.737 1.834 -7.113 1.00 61.28 98 PRO A N 1
ATOM 739 C CA . PRO A 1 98 ? 17.657 2.926 -6.811 1.00 61.28 98 PRO A CA 1
ATOM 740 C C . PRO A 1 98 ? 17.164 3.914 -5.737 1.00 61.28 98 PRO A C 1
ATOM 742 O O . PRO A 1 98 ? 17.996 4.643 -5.211 1.00 61.28 98 PRO A O 1
ATOM 745 N N . LEU A 1 99 ? 15.862 3.965 -5.400 1.00 66.62 99 LEU A N 1
ATOM 746 C CA . LEU A 1 99 ? 15.283 4.923 -4.436 1.00 66.62 99 LEU A CA 1
ATOM 747 C C . LEU A 1 99 ? 14.019 4.369 -3.738 1.00 66.62 99 LEU A C 1
ATOM 749 O O . LEU A 1 99 ? 13.306 3.560 -4.329 1.00 66.62 99 LEU A O 1
ATOM 753 N N . PHE A 1 100 ? 13.730 4.841 -2.514 1.00 63.25 100 PHE A N 1
ATOM 754 C CA . PHE A 1 100 ? 12.504 4.599 -1.714 1.00 63.25 100 PHE A CA 1
ATOM 755 C C . PHE A 1 100 ? 12.180 3.141 -1.344 1.00 63.25 100 PHE A C 1
ATOM 757 O O . PHE A 1 100 ? 11.076 2.849 -0.896 1.00 63.25 100 PHE A O 1
ATOM 764 N N . ARG A 1 101 ? 13.100 2.195 -1.568 1.00 66.88 101 ARG A N 1
ATOM 765 C CA . ARG A 1 101 ? 12.857 0.757 -1.333 1.00 66.88 101 ARG A CA 1
ATOM 766 C C . ARG A 1 101 ? 13.280 0.274 0.040 1.00 66.88 101 ARG A C 1
ATOM 768 O O . ARG A 1 101 ? 12.707 -0.689 0.533 1.00 66.88 101 ARG A O 1
ATOM 775 N N . ASP A 1 102 ? 14.268 0.932 0.640 1.00 67.31 102 ASP A N 1
ATOM 776 C CA . ASP A 1 102 ? 14.739 0.576 1.979 1.00 67.31 102 ASP A CA 1
ATOM 777 C C . ASP A 1 102 ? 13.706 0.895 3.069 1.00 67.31 102 ASP A C 1
ATOM 779 O O . ASP A 1 102 ? 13.767 0.279 4.137 1.00 67.31 102 ASP A O 1
ATOM 783 N N . ASP A 1 103 ? 12.762 1.786 2.749 1.00 73.44 103 ASP A N 1
ATOM 784 C CA . ASP A 1 103 ? 11.749 2.332 3.653 1.00 73.44 103 ASP A CA 1
ATOM 785 C C . ASP A 1 103 ? 10.392 1.617 3.545 1.00 73.44 103 ASP A C 1
ATOM 787 O O . ASP A 1 103 ? 9.492 1.913 4.324 1.00 73.44 103 ASP A O 1
ATOM 791 N N . ILE A 1 104 ? 10.220 0.682 2.597 1.00 88.69 104 ILE A N 1
ATOM 792 C CA . ILE A 1 104 ? 8.977 -0.095 2.483 1.00 88.69 104 ILE A CA 1
ATOM 793 C C . ILE A 1 104 ? 9.079 -1.313 3.410 1.00 88.69 104 ILE A C 1
ATOM 795 O O . ILE A 1 104 ? 9.897 -2.206 3.145 1.00 88.69 104 ILE A O 1
ATOM 799 N N . PRO A 1 105 ? 8.264 -1.396 4.475 1.00 91.94 105 PRO A N 1
ATOM 800 C CA . PRO A 1 105 ? 8.244 -2.566 5.339 1.00 91.94 105 PRO A CA 1
ATOM 801 C C . PRO A 1 105 ? 7.701 -3.788 4.591 1.00 91.94 105 PRO A C 1
ATOM 803 O O . PRO A 1 105 ? 6.843 -3.684 3.716 1.00 91.94 105 PRO A O 1
ATOM 806 N N . ALA A 1 106 ? 8.190 -4.974 4.954 1.00 94.19 106 ALA A N 1
ATOM 807 C CA . ALA A 1 106 ? 7.734 -6.228 4.359 1.00 94.19 106 ALA A CA 1
ATOM 808 C C . ALA A 1 106 ? 6.297 -6.558 4.778 1.00 94.19 106 ALA A C 1
ATOM 810 O O . ALA A 1 106 ? 5.528 -7.085 3.976 1.00 94.19 106 ALA A O 1
ATOM 811 N N . VAL A 1 107 ? 5.943 -6.234 6.025 1.00 96.56 107 VAL A N 1
ATOM 812 C CA . VAL A 1 107 ? 4.580 -6.331 6.556 1.00 96.56 107 VAL A CA 1
ATOM 813 C C . VAL A 1 107 ? 4.273 -5.078 7.367 1.00 96.56 107 VAL A C 1
ATOM 815 O O . VAL A 1 107 ? 5.091 -4.665 8.183 1.00 96.56 107 VAL A O 1
ATOM 818 N N . THR A 1 108 ? 3.103 -4.475 7.185 1.00 96.38 108 THR A N 1
ATOM 819 C CA . THR A 1 108 ? 2.658 -3.317 7.972 1.00 96.38 108 THR A CA 1
ATOM 820 C C . THR A 1 108 ? 1.140 -3.297 8.132 1.00 96.38 108 THR A C 1
ATOM 822 O O . THR A 1 108 ? 0.425 -3.923 7.349 1.00 96.38 108 THR A O 1
ATOM 825 N N . SER A 1 109 ? 0.640 -2.588 9.146 1.00 95.75 109 SER A N 1
ATOM 826 C CA . SER A 1 109 ? -0.773 -2.213 9.233 1.00 95.75 109 SER A CA 1
ATOM 827 C C . SER A 1 109 ? -0.940 -0.700 9.235 1.00 95.75 109 SER A C 1
ATOM 829 O O . SER A 1 109 ? -0.236 -0.004 9.969 1.00 95.75 109 SER A O 1
ATOM 831 N N . LEU A 1 110 ? -1.893 -0.206 8.449 1.00 94.62 110 LEU A N 1
ATOM 832 C CA . LEU A 1 110 ? -2.056 1.210 8.134 1.00 94.62 110 LEU A CA 1
ATOM 833 C C . LEU A 1 110 ? -3.482 1.689 8.390 1.00 94.62 110 LEU A C 1
ATOM 835 O O . LEU A 1 110 ? -4.441 0.926 8.268 1.00 94.62 110 LEU A O 1
ATOM 839 N N . ARG A 1 111 ? -3.638 2.970 8.712 1.00 92.56 111 ARG A N 1
ATOM 840 C CA . ARG A 1 111 ? -4.948 3.578 8.962 1.00 92.56 111 ARG A CA 1
ATOM 841 C C . ARG A 1 111 ? -5.758 3.720 7.672 1.00 92.56 111 ARG A C 1
ATOM 843 O O . ARG A 1 111 ? -5.220 4.104 6.634 1.00 92.56 111 ARG A O 1
ATOM 850 N N . LEU A 1 112 ? -7.057 3.431 7.770 1.00 91.00 112 LEU A N 1
ATOM 851 C CA . LEU A 1 112 ? -8.038 3.582 6.686 1.00 91.00 112 LEU A CA 1
ATOM 852 C C . LEU A 1 112 ? -9.067 4.689 6.939 1.00 91.00 112 LEU A C 1
ATOM 854 O O . LEU A 1 112 ? -9.705 5.149 5.998 1.00 91.00 112 LEU A O 1
ATOM 858 N N . SER A 1 113 ? -9.276 5.080 8.196 1.00 76.62 113 SER A N 1
ATOM 859 C CA . SER A 1 113 ? -10.288 6.062 8.573 1.00 76.62 113 SER A CA 1
ATOM 860 C C . SER A 1 113 ? -9.708 7.464 8.688 1.00 76.62 113 SER A C 1
ATOM 862 O O . SER A 1 113 ? -8.666 7.656 9.318 1.00 76.62 113 SER A O 1
ATOM 864 N N . HIS A 1 114 ? -10.487 8.432 8.221 1.00 65.12 114 HIS A N 1
ATOM 865 C CA . HIS A 1 114 ? -10.378 9.831 8.606 1.00 65.12 114 HIS A CA 1
ATOM 866 C C . HIS A 1 114 ? -10.879 9.971 10.054 1.00 65.12 114 HIS A C 1
ATOM 868 O O . HIS A 1 114 ? -12.066 10.170 10.295 1.00 65.12 114 HIS A O 1
ATOM 874 N N . GLY A 1 115 ? -10.018 9.711 11.035 1.00 54.44 115 GLY A N 1
ATOM 875 C CA . GLY A 1 115 ? -10.322 10.028 12.432 1.00 54.44 115 GLY A CA 1
ATOM 876 C C . GLY A 1 115 ? -9.949 11.479 12.724 1.00 54.44 115 GLY A C 1
ATOM 877 O O . GLY A 1 115 ? -9.017 11.990 12.113 1.00 54.44 115 GLY A O 1
ATOM 878 N N . ASP A 1 116 ? -10.598 12.109 13.704 1.00 52.72 116 ASP A N 1
ATOM 879 C CA . ASP A 1 116 ? -10.302 13.472 14.197 1.00 52.72 116 ASP A CA 1
ATOM 880 C C . ASP A 1 116 ? -8.903 13.621 14.856 1.00 52.72 116 ASP A C 1
ATOM 882 O O . ASP A 1 116 ? -8.657 14.536 15.643 1.00 52.72 116 ASP A O 1
ATOM 886 N N . GLY A 1 117 ? -7.985 12.687 14.596 1.00 56.00 117 GLY A N 1
ATOM 887 C CA . GLY A 1 117 ? -6.619 12.671 15.104 1.00 56.00 117 GLY A CA 1
ATOM 888 C C . GLY A 1 117 ? -5.613 13.250 14.108 1.00 56.00 117 GLY A C 1
ATOM 889 O O . GLY A 1 117 ? -5.895 13.435 12.930 1.00 56.00 117 GLY A O 1
ATOM 890 N N . GLU A 1 118 ? -4.393 13.502 14.579 1.00 60.41 118 GLU A N 1
ATOM 891 C CA . GLU A 1 118 ? -3.315 14.097 13.770 1.00 60.41 118 GLU A CA 1
ATOM 892 C C . GLU A 1 118 ? -2.801 13.191 12.631 1.00 60.41 118 GLU A C 1
ATOM 894 O O . GLU A 1 118 ? -2.129 13.676 11.719 1.00 60.41 118 GLU A O 1
ATOM 899 N N . ALA A 1 119 ? -3.095 11.887 12.676 1.00 64.06 119 ALA A N 1
ATOM 900 C CA . ALA A 1 119 ? -2.548 10.899 11.752 1.00 64.06 119 ALA A CA 1
ATOM 901 C C . ALA A 1 119 ? -3.445 10.657 10.532 1.00 64.06 119 ALA A C 1
ATOM 903 O O . ALA A 1 119 ? -4.648 10.430 10.665 1.00 64.06 119 ALA A O 1
ATOM 904 N N . LYS A 1 120 ? -2.832 10.642 9.349 1.00 84.88 120 LYS A N 1
ATOM 905 C CA . LYS A 1 120 ? -3.520 10.550 8.052 1.00 84.88 120 LYS A CA 1
ATOM 906 C C . LYS A 1 120 ? -3.697 9.108 7.574 1.00 84.88 120 LYS A C 1
ATOM 908 O O . LYS A 1 120 ? -3.054 8.175 8.060 1.00 84.88 120 LYS A O 1
ATOM 913 N N . GLU A 1 121 ? -4.565 8.915 6.586 1.00 90.44 121 GLU A N 1
ATOM 914 C CA . GLU A 1 121 ? -4.725 7.639 5.893 1.00 90.44 121 GLU A CA 1
ATOM 915 C C . GLU A 1 121 ? -3.395 7.155 5.312 1.00 90.44 121 GLU A C 1
ATOM 917 O O . GLU A 1 121 ? -2.558 7.942 4.865 1.00 90.44 121 GLU A O 1
ATOM 922 N N . PHE A 1 122 ? -3.214 5.834 5.302 1.00 92.94 122 PHE A N 1
ATOM 923 C CA . PHE A 1 122 ? -1.968 5.168 4.917 1.00 92.94 122 PHE A CA 1
ATOM 924 C C . PHE A 1 122 ? -0.761 5.430 5.832 1.00 92.94 122 PHE A C 1
ATOM 926 O O . PHE A 1 122 ? 0.328 4.945 5.531 1.00 92.94 122 PHE A O 1
ATOM 933 N N . GLU A 1 123 ? -0.919 6.115 6.966 1.00 91.69 123 GLU A N 1
ATOM 934 C CA . GLU A 1 123 ? 0.090 6.100 8.029 1.00 91.69 123 GLU A CA 1
ATOM 935 C C . GLU A 1 123 ? -0.018 4.829 8.883 1.00 91.69 123 GLU A C 1
ATOM 937 O O . GLU A 1 123 ? -1.066 4.178 8.926 1.00 91.69 123 GLU A O 1
ATOM 942 N N . LEU A 1 124 ? 1.066 4.481 9.587 1.00 91.81 124 LEU A N 1
ATOM 943 C CA . LEU A 1 124 ? 1.105 3.340 10.507 1.00 91.81 124 LEU A CA 1
ATOM 944 C C . LEU A 1 124 ? -0.060 3.388 11.501 1.00 91.81 124 LEU A C 1
ATOM 946 O O . LEU A 1 124 ? -0.306 4.415 12.135 1.00 91.81 124 LEU A O 1
ATOM 950 N N . ALA A 1 125 ? -0.757 2.262 11.656 1.00 91.38 125 ALA A N 1
ATOM 951 C CA . ALA A 1 125 ? -1.885 2.131 12.575 1.00 91.38 125 ALA A CA 1
ATOM 952 C C . ALA A 1 125 ? -1.488 2.374 14.035 1.00 91.38 125 ALA A C 1
ATOM 954 O O . ALA A 1 125 ? -2.276 2.933 14.800 1.00 91.38 125 ALA A O 1
ATOM 955 N N . ASP A 1 126 ? -0.267 1.989 14.398 1.00 89.06 126 ASP A N 1
ATOM 956 C CA . ASP A 1 126 ? 0.360 2.346 15.662 1.00 89.06 126 ASP A CA 1
ATOM 957 C C . ASP A 1 126 ? 1.856 2.621 15.450 1.00 89.06 126 ASP A C 1
ATOM 959 O O . ASP A 1 126 ? 2.541 1.895 14.720 1.00 89.06 126 ASP A O 1
ATOM 963 N N . LYS A 1 127 ? 2.355 3.697 16.061 1.00 86.44 127 LYS A N 1
ATOM 964 C CA . LYS A 1 127 ? 3.734 4.175 15.920 1.00 86.44 127 LYS A CA 1
ATOM 965 C C . LYS A 1 127 ? 4.243 4.657 17.274 1.00 86.44 127 LYS A C 1
ATOM 967 O O . LYS A 1 127 ? 3.792 5.673 17.793 1.00 86.44 127 LYS A O 1
ATOM 972 N N . GLY A 1 128 ? 5.213 3.935 17.816 1.00 82.75 128 GLY A N 1
ATOM 973 C CA . GLY A 1 128 ? 5.993 4.311 18.987 1.00 82.75 128 GLY A CA 1
ATOM 974 C C . GLY A 1 128 ? 7.367 4.871 18.609 1.00 82.75 128 GLY A C 1
ATOM 975 O O . GLY A 1 128 ? 7.748 4.934 17.442 1.00 82.75 128 GLY A O 1
ATOM 976 N N . LEU A 1 129 ? 8.143 5.268 19.621 1.00 78.94 129 LEU A N 1
ATOM 977 C CA . LEU A 1 129 ? 9.489 5.830 19.433 1.00 78.94 129 LEU A CA 1
ATOM 978 C C . LEU A 1 129 ? 10.487 4.814 18.846 1.00 78.94 129 LEU A C 1
ATOM 980 O O . LEU A 1 129 ? 11.367 5.183 18.075 1.00 78.94 129 LEU A O 1
ATOM 984 N N . ALA A 1 130 ? 10.351 3.543 19.228 1.00 78.94 130 ALA A N 1
ATOM 985 C CA . ALA A 1 130 ? 11.214 2.439 18.798 1.00 78.94 130 ALA A CA 1
ATOM 986 C C . ALA A 1 130 ? 10.416 1.205 18.337 1.00 78.94 130 ALA A C 1
ATOM 988 O O . ALA A 1 130 ? 10.984 0.140 18.113 1.00 78.94 130 ALA A O 1
ATOM 989 N N . THR A 1 131 ? 9.092 1.329 18.246 1.00 84.38 131 THR A N 1
ATOM 990 C CA . THR A 1 131 ? 8.165 0.245 17.914 1.00 84.38 131 THR A CA 1
ATOM 991 C C . THR A 1 131 ? 7.098 0.773 16.967 1.00 84.38 131 THR A C 1
ATOM 993 O O . THR A 1 131 ? 6.888 1.978 16.861 1.00 84.38 131 THR A O 1
ATOM 996 N N . GLY A 1 132 ? 6.397 -0.114 16.281 1.00 89.12 132 GLY A N 1
ATOM 997 C CA . GLY A 1 132 ? 5.274 0.260 15.436 1.00 89.12 132 GLY A CA 1
ATOM 998 C C . GLY A 1 132 ? 4.656 -0.970 14.804 1.00 89.12 132 GLY A C 1
ATOM 999 O O . GLY A 1 132 ? 5.172 -2.082 14.937 1.00 89.12 132 GLY A O 1
ATOM 1000 N N . THR A 1 133 ? 3.549 -0.779 14.101 1.00 92.06 133 THR A N 1
ATOM 1001 C CA . THR A 1 133 ? 2.897 -1.854 13.354 1.00 92.06 133 THR A CA 1
ATOM 1002 C C . THR A 1 133 ? 3.556 -2.075 11.996 1.00 92.06 133 THR A C 1
ATOM 1004 O O . THR A 1 133 ? 2.921 -1.942 10.949 1.00 92.06 133 THR A O 1
ATOM 1007 N N . GLU A 1 134 ? 4.848 -2.387 12.007 1.00 94.12 134 GLU A N 1
ATOM 1008 C CA . GLU A 1 134 ? 5.635 -2.691 10.817 1.00 94.12 134 GLU A CA 1
ATOM 1009 C C . GLU A 1 134 ? 6.745 -3.703 11.112 1.00 94.12 134 GLU A C 1
ATOM 1011 O O . GLU A 1 134 ? 7.296 -3.764 12.209 1.00 94.12 134 GLU A O 1
ATOM 1016 N N . ILE A 1 135 ? 7.073 -4.509 10.107 1.00 93.00 135 ILE A N 1
ATOM 1017 C CA . ILE A 1 135 ? 8.170 -5.467 10.120 1.00 93.00 135 ILE A CA 1
ATOM 1018 C C . ILE A 1 135 ? 8.953 -5.272 8.829 1.00 93.00 135 ILE A C 1
ATOM 1020 O O . ILE A 1 135 ? 8.440 -5.466 7.727 1.00 93.00 135 ILE A O 1
ATOM 1024 N N . SER A 1 136 ? 10.224 -4.922 8.978 1.00 90.50 136 SER A N 1
ATOM 1025 C CA . SER A 1 136 ? 11.161 -4.734 7.878 1.00 90.50 136 SER A CA 1
ATOM 1026 C C . SER A 1 136 ? 12.189 -5.859 7.860 1.00 90.50 136 SER A C 1
ATOM 1028 O O . SER A 1 136 ? 12.722 -6.239 8.899 1.00 90.50 136 SER A O 1
ATOM 1030 N N . LEU A 1 137 ? 12.517 -6.374 6.672 1.00 87.00 137 LEU A N 1
ATOM 1031 C CA . LEU A 1 137 ? 13.646 -7.298 6.521 1.00 87.00 137 LEU A CA 1
ATOM 1032 C C . LEU A 1 137 ? 14.953 -6.560 6.816 1.00 87.00 137 LEU A C 1
ATOM 1034 O O . LEU A 1 137 ? 15.106 -5.419 6.387 1.00 87.00 137 LEU A O 1
ATOM 1038 N N . GLU A 1 138 ? 15.920 -7.188 7.485 1.00 84.38 138 GLU A N 1
ATOM 1039 C CA . GLU A 1 138 ? 17.238 -6.567 7.647 1.00 84.38 138 GLU A CA 1
ATOM 1040 C C . GLU A 1 138 ? 17.942 -6.411 6.295 1.00 84.38 138 GLU A C 1
ATOM 1042 O O . GLU A 1 138 ? 17.875 -7.293 5.435 1.00 84.38 138 GLU A O 1
ATOM 1047 N N . ARG A 1 139 ? 18.706 -5.324 6.135 1.00 81.69 139 ARG A N 1
ATOM 1048 C CA . ARG A 1 139 ? 19.406 -4.995 4.882 1.00 81.69 139 ARG A CA 1
ATOM 1049 C C . ARG A 1 139 ? 20.232 -6.158 4.318 1.00 81.69 139 ARG A C 1
ATOM 1051 O O . ARG A 1 139 ? 20.211 -6.377 3.112 1.00 81.69 139 ARG A O 1
ATOM 1058 N N . LYS A 1 140 ? 20.910 -6.934 5.173 1.00 83.38 140 LYS A N 1
ATOM 1059 C CA . LYS A 1 140 ? 21.751 -8.072 4.754 1.00 83.38 140 LYS A CA 1
ATOM 1060 C C . LYS A 1 140 ? 20.969 -9.236 4.130 1.00 83.38 140 LYS A C 1
ATOM 1062 O O . LYS A 1 140 ? 21.550 -10.020 3.394 1.00 83.38 140 LYS A O 1
ATOM 1067 N N . PHE A 1 141 ? 19.668 -9.339 4.405 1.00 82.94 141 PHE A N 1
ATOM 1068 C CA . PHE A 1 141 ? 18.794 -10.380 3.855 1.00 82.94 141 PHE A CA 1
ATOM 1069 C C . PHE A 1 141 ? 17.960 -9.894 2.661 1.00 82.94 141 PHE A C 1
ATOM 1071 O O . PHE A 1 141 ? 17.347 -10.707 1.976 1.00 82.94 141 PHE A O 1
ATOM 1078 N N . ARG A 1 142 ? 17.955 -8.585 2.372 1.00 77.31 142 ARG A N 1
ATOM 1079 C CA . ARG A 1 142 ? 17.212 -7.999 1.242 1.00 77.31 142 ARG A CA 1
ATOM 1080 C C . ARG A 1 142 ? 17.851 -8.277 -0.119 1.00 77.31 142 ARG A C 1
ATOM 1082 O O . ARG A 1 142 ? 17.155 -8.276 -1.122 1.00 77.31 142 ARG A O 1
ATOM 1089 N N . SER A 1 143 ? 19.166 -8.499 -0.176 1.00 66.25 143 SER A N 1
ATOM 1090 C CA . SER A 1 143 ? 19.899 -8.700 -1.438 1.00 66.25 143 SER A CA 1
ATOM 1091 C C . SER A 1 143 ? 19.769 -10.100 -2.039 1.00 66.25 143 SER A C 1
ATOM 1093 O O . SER A 1 143 ? 20.271 -10.315 -3.138 1.00 66.25 143 SER A O 1
ATOM 1095 N N . SER A 1 144 ? 19.175 -11.042 -1.304 1.00 59.62 144 SER A N 1
ATOM 1096 C CA . SER A 1 144 ? 19.068 -12.451 -1.703 1.00 59.62 144 SER A CA 1
ATOM 1097 C C . SER A 1 144 ? 17.755 -12.795 -2.418 1.00 59.62 144 SER A C 1
ATOM 1099 O O . SER A 1 144 ? 17.548 -13.965 -2.729 1.00 59.62 144 SER A O 1
ATOM 1101 N N . TYR A 1 145 ? 16.888 -11.802 -2.649 1.00 53.44 145 TYR A N 1
ATOM 1102 C CA . TYR A 1 145 ? 15.624 -11.916 -3.381 1.00 53.44 145 TYR A CA 1
ATOM 1103 C C . TYR A 1 145 ? 15.705 -11.214 -4.737 1.00 53.44 145 TYR A C 1
ATOM 1105 O O . TYR A 1 145 ? 16.333 -10.128 -4.805 1.00 53.44 145 TYR A O 1
#

Radius of gyration: 15.4 Å; chains: 1; bounding box: 42×32×40 Å

Secondary structure (DSSP, 8-state):
-----TTS----SSPP---PPPEEEEEEEGGGTEEEEEESSTTT-EEEEESS-TT-EEEE-SS--S--SSSS-EEEEEEE-TTSSEEEEEEE-----SSS-TTS-SEEEEE-S--SSSPPTTSBSSB-SS-BSEE---HHHHTT-

Organism: NCBI:txid51022

Sequence (145 aa):
MYAYVAGRNDSCTAIRHKTNSHAKALAVYDKSSQLIECTSLFQGRCRLRNLHNISDVQIESPEPMIANDAGSSAVVFVGMGPSREPVLYVGTTFVKGPLFRDDIPAVTSLRLSHGDGEAKEFELADKGLATGTEISLERKFRSSY

InterPro domains:
  IPR015943 WD40/YVTN repeat-like-containing domain superfamily [G3DSA:2.130.10.10] (3-145)
  IPR031148 Plexin family [PTHR22625] (10-126)
  IPR036352 Sema domain superfamily [SSF101912] (16-112)

pLDDT: mean 84.61, std 16.37, range [29.42, 98.12]